Protein AF-A0A6B0YM00-F1 (afdb_monomer_lite)

pLDDT: mean 73.97, std 16.12, range [30.89, 92.38]

Radius of gyration: 37.45 Å; chains: 1; bounding box: 62×31×109 Å

Foldseek 3Di:
DDPCVLCVVLVVLVVVLVVLVVVLVVCVPVDPVVNVVSVVVNVVSVVVSVVSVVVSVVVCVVCVLPDDDDDDDDDDDPDDPPPPVVVVVVVVVVVVVVVVVVVVVVVVVVVVVVVVVVVVVVVVVVVVVVVVVVVVVVVVVD

Sequence (142 aa):
MGYLKNHLATMVTGVFAAVLTVLWVWFNGFAPVLDFVFIMAVPISWFLVIVLWLAQMSTDYMHGQGQSTETAHSQITVQNNGRSMETAREDLSKELDSLKKDVKLKDEQIEKLQKQISALKTRVEIELIQTELARLRALASD

Structure (mmCIF, N/CA/C/O backbone):
data_AF-A0A6B0YM00-F1
#
_entry.id   AF-A0A6B0YM00-F1
#
loop_
_atom_site.group_PDB
_atom_site.id
_atom_site.type_symbol
_atom_site.label_atom_id
_atom_site.label_alt_id
_atom_site.label_comp_id
_atom_site.label_asym_id
_atom_site.label_entity_id
_atom_site.label_seq_id
_atom_site.pdbx_PDB_ins_code
_atom_site.Cartn_x
_atom_site.Cartn_y
_atom_site.Cartn_z
_atom_site.occupancy
_atom_site.B_iso_or_equiv
_atom_site.auth_seq_id
_atom_site.auth_comp_id
_atom_site.auth_asym_id
_atom_site.auth_atom_id
_atom_site.pdbx_PDB_model_num
ATOM 1 N N . MET A 1 1 ? -14.147 -2.181 -13.975 1.00 47.41 1 MET A N 1
ATOM 2 C CA . MET A 1 1 ? -13.944 -1.500 -15.265 1.00 47.41 1 MET A CA 1
ATOM 3 C C . MET A 1 1 ? -12.463 -1.135 -15.368 1.00 47.41 1 MET A C 1
ATOM 5 O O . MET A 1 1 ? -11.978 -0.371 -14.551 1.00 47.41 1 MET A O 1
ATOM 9 N N . GLY A 1 2 ? -11.738 -1.873 -16.221 1.00 44.91 2 GLY A N 1
ATOM 10 C CA . GLY A 1 2 ? -10.291 -1.821 -16.496 1.00 44.91 2 GLY A CA 1
ATOM 11 C C . GLY A 1 2 ? -9.299 -1.767 -15.319 1.00 44.91 2 GLY A C 1
ATOM 12 O O . GLY A 1 2 ? -8.808 -0.688 -15.015 1.00 44.91 2 GLY A O 1
ATOM 13 N N . TYR A 1 3 ? -8.846 -2.912 -14.782 1.00 50.12 3 TYR A N 1
ATOM 14 C CA . TYR A 1 3 ? -7.664 -2.989 -13.879 1.00 50.12 3 TYR A CA 1
ATOM 15 C C . TYR A 1 3 ? -6.416 -2.294 -14.475 1.00 50.12 3 TYR A C 1
ATOM 17 O O . TYR A 1 3 ? -5.543 -1.799 -13.769 1.00 50.12 3 TYR A O 1
ATOM 25 N N . LEU A 1 4 ? -6.370 -2.217 -15.808 1.00 50.97 4 LEU A N 1
ATOM 26 C CA . LEU A 1 4 ? -5.333 -1.551 -16.590 1.00 50.97 4 LEU A CA 1
ATOM 27 C C . LEU A 1 4 ? -5.493 -0.025 -16.676 1.00 50.97 4 LEU A C 1
ATOM 29 O O . LEU A 1 4 ? -4.507 0.645 -16.952 1.00 50.97 4 LEU A O 1
ATOM 33 N N . LYS A 1 5 ? -6.691 0.545 -16.465 1.00 51.94 5 LYS A N 1
ATOM 34 C CA . LYS A 1 5 ? -6.913 2.000 -16.562 1.00 51.94 5 LYS A CA 1
ATOM 35 C C . LYS A 1 5 ? -6.456 2.739 -15.307 1.00 51.94 5 LYS A C 1
ATOM 37 O O . LYS A 1 5 ? -5.776 3.751 -15.447 1.00 51.94 5 LYS A O 1
ATOM 42 N N . ASN A 1 6 ? -6.727 2.204 -14.113 1.00 61.59 6 ASN A N 1
ATOM 43 C CA . ASN A 1 6 ? -6.237 2.809 -12.865 1.00 61.59 6 ASN A CA 1
ATOM 44 C C . ASN A 1 6 ? -4.710 2.712 -12.732 1.00 61.59 6 ASN A C 1
ATOM 46 O O . ASN A 1 6 ? -4.103 3.597 -12.140 1.00 61.59 6 ASN A O 1
ATOM 50 N N . HIS A 1 7 ? -4.081 1.716 -13.363 1.00 69.62 7 HIS A N 1
ATOM 51 C CA . HIS A 1 7 ? -2.625 1.542 -13.401 1.00 69.62 7 HIS A CA 1
ATOM 52 C C . HIS A 1 7 ? -1.968 1.964 -14.726 1.00 69.62 7 HIS A C 1
ATOM 54 O O . HIS A 1 7 ? -0.781 1.725 -14.930 1.00 69.62 7 HIS A O 1
ATOM 60 N N . LEU A 1 8 ? -2.687 2.639 -15.633 1.00 73.19 8 LEU A N 1
ATOM 61 C CA . LEU A 1 8 ? -2.121 2.993 -16.940 1.00 73.19 8 LEU A CA 1
ATOM 62 C C . LEU A 1 8 ? -0.944 3.966 -16.799 1.00 73.19 8 LEU A C 1
ATOM 64 O O . LEU A 1 8 ? 0.066 3.804 -17.477 1.00 73.19 8 LEU A O 1
ATOM 68 N N . ALA A 1 9 ? -1.060 4.938 -15.886 1.00 74.12 9 ALA A N 1
ATOM 69 C CA . ALA A 1 9 ? -0.028 5.949 -15.652 1.00 74.12 9 ALA A CA 1
ATOM 70 C C . ALA A 1 9 ? 1.265 5.344 -15.071 1.00 74.12 9 ALA A C 1
ATOM 72 O O . ALA A 1 9 ? 2.360 5.663 -15.520 1.00 74.12 9 ALA A O 1
ATOM 73 N N . THR A 1 10 ? 1.160 4.414 -14.123 1.00 81.25 10 THR A N 1
ATOM 74 C CA . THR A 1 10 ? 2.324 3.691 -13.588 1.00 81.25 10 THR A CA 1
ATOM 75 C C . THR A 1 10 ? 2.920 2.742 -14.605 1.00 81.25 10 THR A C 1
ATOM 77 O O . THR A 1 10 ? 4.139 2.634 -14.681 1.00 81.25 10 THR A O 1
ATOM 80 N N . MET A 1 11 ? 2.088 2.084 -15.414 1.00 82.50 11 MET A N 1
ATOM 81 C CA . MET A 1 11 ? 2.563 1.163 -16.438 1.00 82.50 11 MET A CA 1
ATOM 82 C C . MET A 1 11 ? 3.322 1.906 -17.543 1.00 82.50 11 MET A C 1
ATOM 84 O O . MET A 1 11 ? 4.435 1.509 -17.873 1.00 82.50 11 MET A O 1
ATOM 88 N N . VAL A 1 12 ? 2.808 3.040 -18.039 1.00 84.56 12 VAL A N 1
ATOM 89 C CA . VAL A 1 12 ? 3.519 3.846 -19.049 1.00 84.56 12 VAL A CA 1
ATOM 90 C C . VAL A 1 12 ? 4.820 4.440 -18.502 1.00 84.56 12 VAL A C 1
ATOM 92 O O . VAL A 1 12 ? 5.846 4.370 -19.179 1.00 84.56 12 VAL A O 1
ATOM 95 N N . THR A 1 13 ? 4.831 4.956 -17.267 1.00 86.75 13 THR A N 1
ATOM 96 C CA . THR A 1 13 ? 6.058 5.483 -16.647 1.00 86.75 13 THR A CA 1
ATOM 97 C C . THR A 1 13 ? 7.058 4.365 -16.334 1.00 86.75 13 THR A C 1
ATOM 99 O O . THR A 1 13 ? 8.257 4.558 -16.511 1.00 86.75 13 THR A O 1
ATOM 102 N N . GLY A 1 14 ? 6.588 3.177 -15.946 1.00 88.06 14 GLY A N 1
ATOM 103 C CA . GLY A 1 14 ? 7.426 1.998 -15.720 1.00 88.06 14 GLY A CA 1
ATOM 104 C C . GLY A 1 14 ? 8.063 1.470 -17.004 1.00 88.06 14 GLY A C 1
ATOM 105 O O . GLY A 1 14 ? 9.265 1.214 -17.034 1.00 88.06 14 GLY A O 1
ATOM 106 N N . VAL A 1 15 ? 7.294 1.379 -18.094 1.00 90.38 15 VAL A N 1
ATOM 107 C CA . VAL A 1 15 ? 7.819 1.015 -19.421 1.00 90.38 15 VAL A CA 1
ATOM 108 C C . VAL A 1 15 ? 8.839 2.050 -19.892 1.00 90.38 15 VAL A C 1
ATOM 110 O O . VAL A 1 15 ? 9.902 1.677 -20.380 1.00 90.38 15 VAL A O 1
ATOM 113 N N . PHE A 1 16 ? 8.573 3.341 -19.694 1.00 88.62 16 PHE A N 1
ATOM 114 C CA . PHE A 1 16 ? 9.523 4.401 -20.026 1.00 88.62 16 PHE A CA 1
ATOM 115 C C . PHE A 1 16 ? 10.834 4.291 -19.225 1.00 8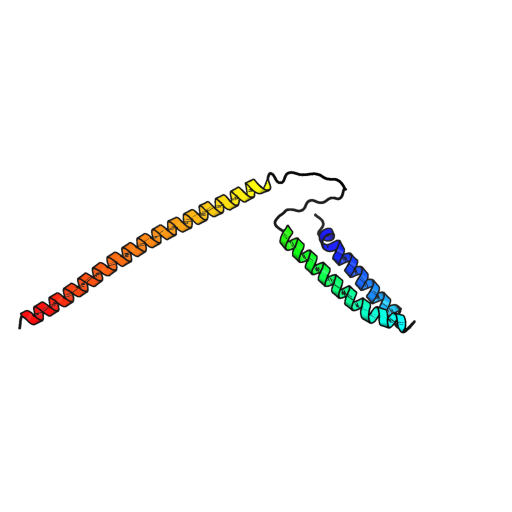8.62 16 PHE A C 1
ATOM 117 O O . PHE A 1 16 ? 11.914 4.371 -19.812 1.00 88.62 16 PHE A O 1
ATOM 124 N N . ALA A 1 17 ? 10.761 4.033 -17.915 1.00 90.31 17 ALA A N 1
ATOM 125 C CA . ALA A 1 17 ? 11.937 3.806 -17.071 1.00 90.31 17 ALA A CA 1
ATOM 126 C C . ALA A 1 17 ? 12.735 2.561 -17.510 1.00 90.31 17 ALA A C 1
ATOM 128 O O . ALA A 1 17 ? 13.968 2.589 -17.564 1.00 90.31 17 ALA A O 1
ATOM 129 N N . ALA A 1 18 ? 12.045 1.483 -17.894 1.00 91.56 18 ALA A N 1
ATOM 130 C CA . ALA A 1 18 ? 12.675 0.277 -18.423 1.00 91.56 18 ALA A CA 1
ATOM 131 C C . ALA A 1 18 ? 13.386 0.541 -19.760 1.00 91.56 18 ALA A C 1
ATOM 133 O O . ALA A 1 18 ? 14.542 0.150 -19.920 1.00 91.56 18 ALA A O 1
ATOM 134 N N . VAL A 1 19 ? 12.745 1.261 -20.689 1.00 92.19 19 VAL A N 1
ATOM 135 C CA . VAL A 1 19 ? 13.357 1.659 -21.967 1.00 92.19 19 VAL A CA 1
ATOM 136 C C . VAL A 1 19 ? 14.593 2.519 -21.726 1.00 92.19 19 VAL A C 1
ATOM 138 O O . VAL A 1 19 ? 15.633 2.226 -22.304 1.00 92.19 19 VAL A O 1
ATOM 141 N N . LEU A 1 20 ? 14.529 3.514 -20.835 1.00 88.06 20 LEU A N 1
ATOM 142 C CA . LEU A 1 20 ? 15.692 4.330 -20.460 1.00 88.06 20 LEU A CA 1
ATOM 143 C C . LEU A 1 20 ? 16.839 3.491 -19.884 1.00 88.06 20 LEU A C 1
ATOM 145 O O . LEU A 1 20 ? 17.998 3.749 -20.197 1.00 88.06 20 LEU A O 1
ATOM 149 N N . THR A 1 21 ? 16.527 2.470 -19.083 1.00 87.88 21 THR A N 1
ATOM 150 C CA . THR A 1 21 ? 17.534 1.578 -18.487 1.00 87.88 21 THR A CA 1
ATOM 151 C C . THR A 1 21 ? 18.193 0.682 -19.542 1.00 87.88 21 THR A C 1
ATOM 153 O O . THR A 1 21 ? 19.410 0.522 -19.547 1.00 87.88 21 THR A O 1
ATOM 156 N N . VAL A 1 22 ? 17.413 0.126 -20.476 1.00 89.69 22 VAL A N 1
ATOM 157 C CA . VAL A 1 22 ? 17.944 -0.673 -21.598 1.00 89.69 22 VAL A CA 1
ATOM 158 C C . VAL A 1 22 ? 18.776 0.198 -22.538 1.00 89.69 22 VAL A C 1
ATOM 160 O O . VAL A 1 22 ? 19.851 -0.206 -22.979 1.00 89.69 22 VAL A O 1
ATOM 163 N N . LEU A 1 23 ? 18.299 1.414 -22.809 1.00 87.81 23 LEU A N 1
ATOM 164 C CA . LEU A 1 23 ? 18.997 2.389 -23.635 1.00 87.81 23 LEU A CA 1
ATOM 165 C C . LEU A 1 23 ? 20.338 2.777 -23.005 1.00 87.81 23 LEU A C 1
ATOM 167 O O . LEU A 1 23 ? 21.333 2.866 -23.716 1.00 87.81 23 LEU A O 1
ATOM 171 N N . TRP A 1 24 ? 20.396 2.922 -21.678 1.00 84.50 24 TRP A N 1
ATOM 172 C CA . TRP A 1 24 ? 21.645 3.183 -20.967 1.00 84.50 24 TRP A CA 1
ATOM 173 C C . TRP A 1 24 ? 22.689 2.087 -21.205 1.00 84.50 24 TRP A C 1
ATOM 175 O O . TRP A 1 24 ? 23.802 2.405 -21.609 1.00 84.50 24 TRP A O 1
ATOM 185 N N . VAL A 1 25 ? 22.329 0.805 -21.057 1.00 85.06 25 VAL A N 1
ATOM 186 C CA . VAL A 1 25 ? 23.255 -0.322 -21.298 1.00 85.06 25 VAL A CA 1
ATOM 187 C C . VAL A 1 25 ? 23.795 -0.322 -22.734 1.00 85.06 25 VAL A C 1
ATOM 189 O O . VAL A 1 25 ? 24.952 -0.670 -22.950 1.00 85.06 25 VAL A O 1
ATOM 192 N N . TRP A 1 26 ? 22.990 0.105 -23.710 1.00 82.50 26 TRP A N 1
ATOM 193 C CA . TRP A 1 26 ? 23.401 0.182 -25.115 1.00 82.50 26 TRP A CA 1
ATOM 194 C C . TRP A 1 26 ? 24.305 1.388 -25.420 1.00 82.50 26 TRP A C 1
ATOM 196 O O . TRP A 1 26 ? 25.222 1.292 -26.234 1.00 82.50 26 TRP A O 1
ATOM 206 N N . PHE A 1 27 ? 24.049 2.535 -24.786 1.00 78.31 27 PHE A N 1
ATOM 207 C CA . PHE A 1 27 ? 24.821 3.768 -24.985 1.00 78.31 27 PHE A CA 1
ATOM 208 C C . PHE A 1 27 ? 26.053 3.884 -24.075 1.00 78.31 27 PHE A C 1
ATOM 210 O O . PHE A 1 27 ? 26.889 4.768 -24.300 1.00 78.31 27 PHE A O 1
ATOM 217 N N . ASN A 1 28 ? 26.189 2.998 -23.084 1.00 71.56 28 ASN A N 1
ATOM 218 C CA . ASN A 1 28 ? 27.317 2.943 -22.163 1.00 71.56 28 ASN A CA 1
ATOM 219 C C . ASN A 1 28 ? 28.623 2.635 -22.922 1.00 71.56 28 ASN A C 1
ATOM 221 O O . ASN A 1 28 ? 28.915 1.488 -23.254 1.00 71.56 28 ASN A O 1
ATOM 225 N N . GLY A 1 29 ? 29.383 3.687 -23.242 1.00 73.94 29 GLY A N 1
ATOM 226 C CA . GLY A 1 29 ? 30.649 3.608 -23.980 1.00 73.94 29 GLY A CA 1
ATOM 227 C C . GLY A 1 29 ? 30.769 4.535 -25.196 1.00 73.94 29 GLY A C 1
ATOM 228 O O . GLY A 1 29 ? 31.873 4.699 -25.705 1.00 73.94 29 GLY A O 1
ATOM 229 N N . PHE A 1 30 ? 29.686 5.184 -25.649 1.00 72.31 30 PHE A N 1
ATOM 230 C CA . PHE A 1 30 ? 29.738 6.103 -26.802 1.00 72.31 30 PHE A CA 1
ATOM 231 C C . PHE A 1 30 ? 30.110 7.549 -26.433 1.00 72.31 30 PHE A C 1
ATOM 233 O O . PHE A 1 30 ? 30.809 8.211 -27.198 1.00 72.31 30 PHE A O 1
ATOM 240 N N . ALA A 1 31 ? 29.653 8.060 -25.283 1.00 76.12 31 ALA A N 1
ATOM 241 C CA . ALA A 1 31 ? 29.962 9.418 -24.825 1.00 76.12 31 ALA A CA 1
ATOM 242 C C . ALA A 1 31 ? 29.830 9.557 -23.289 1.00 76.12 31 ALA A C 1
ATOM 244 O O . ALA A 1 31 ? 28.758 9.258 -22.758 1.00 76.12 31 ALA A O 1
ATOM 245 N N . PRO A 1 32 ? 30.842 10.099 -22.574 1.00 78.56 32 PRO A N 1
ATOM 246 C CA . PRO A 1 32 ? 30.796 10.281 -21.112 1.00 78.56 32 PRO A CA 1
ATOM 247 C C . PRO A 1 32 ? 29.669 11.203 -20.623 1.00 78.56 32 PRO A C 1
ATOM 249 O O . PRO A 1 32 ? 29.160 11.051 -19.517 1.00 78.56 32 PRO A O 1
ATOM 252 N N . VAL A 1 33 ? 29.258 12.165 -21.456 1.00 82.50 33 VAL A N 1
ATOM 253 C CA . VAL A 1 33 ? 28.176 13.107 -21.125 1.00 82.50 33 VAL A CA 1
ATOM 254 C C . VAL A 1 33 ? 26.817 12.403 -21.073 1.00 82.50 33 VAL A C 1
ATOM 256 O O . VAL A 1 33 ? 26.008 12.716 -20.204 1.00 82.50 33 VAL A O 1
ATOM 259 N N . LEU A 1 34 ? 26.564 11.439 -21.967 1.00 81.56 34 LEU A N 1
ATOM 260 C CA . LEU A 1 34 ? 25.322 10.659 -21.948 1.00 81.56 34 LEU A CA 1
ATOM 261 C C . LEU A 1 34 ? 25.271 9.751 -20.718 1.00 81.56 34 LEU A C 1
ATOM 263 O O . LEU A 1 34 ? 24.231 9.674 -20.071 1.00 81.56 34 LEU A O 1
ATOM 267 N N . ASP A 1 35 ? 26.391 9.118 -20.368 1.00 84.12 35 ASP A N 1
ATOM 268 C CA . ASP A 1 35 ? 26.480 8.226 -19.209 1.00 84.12 35 ASP A CA 1
ATOM 269 C C . ASP A 1 35 ? 26.112 8.942 -17.895 1.00 84.12 35 ASP A C 1
ATOM 271 O O . ASP A 1 35 ? 25.285 8.456 -17.123 1.00 84.12 35 ASP A O 1
ATOM 275 N N . PHE A 1 36 ? 26.606 10.171 -17.701 1.00 83.50 36 PHE A N 1
ATOM 276 C CA . PHE A 1 36 ? 26.232 11.011 -16.558 1.00 83.50 36 PHE A CA 1
ATOM 277 C C . PHE A 1 36 ? 24.736 11.375 -16.528 1.00 83.50 36 PHE A C 1
ATOM 279 O O . PHE A 1 36 ? 24.123 11.430 -15.463 1.00 83.50 36 PHE A O 1
ATOM 286 N N . VAL A 1 37 ? 24.113 11.622 -17.683 1.00 86.31 37 VAL A N 1
ATOM 287 C CA . VAL A 1 37 ? 22.667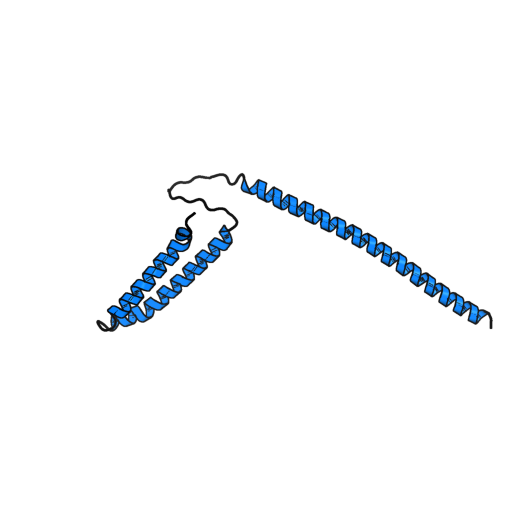 11.892 -17.735 1.00 86.31 37 VAL A CA 1
ATOM 288 C C . VAL A 1 37 ? 21.881 10.643 -17.342 1.00 86.31 37 VAL A C 1
ATOM 290 O O . VAL A 1 37 ? 20.944 10.741 -16.551 1.00 86.31 37 VAL A O 1
ATOM 293 N N . PHE A 1 38 ? 22.275 9.465 -17.828 1.00 86.38 38 PHE A N 1
ATOM 294 C CA . PHE A 1 38 ? 21.598 8.213 -17.497 1.00 86.38 38 PHE A CA 1
ATOM 295 C C . PHE A 1 38 ? 21.781 7.801 -16.029 1.00 86.38 38 PHE A C 1
ATOM 297 O O . PHE A 1 38 ? 20.797 7.388 -15.414 1.00 86.38 38 PHE A O 1
ATOM 304 N N . ILE A 1 39 ? 22.968 7.982 -15.432 1.00 87.94 39 ILE A N 1
ATOM 305 C CA . ILE A 1 39 ? 23.219 7.630 -14.019 1.00 87.94 39 ILE A CA 1
ATOM 306 C C . ILE A 1 39 ? 22.285 8.386 -13.058 1.00 87.94 39 ILE A C 1
ATOM 308 O O . ILE A 1 39 ? 21.910 7.857 -12.015 1.00 87.94 39 ILE A O 1
ATOM 312 N N . MET A 1 40 ? 21.879 9.608 -13.422 1.00 88.69 40 MET A N 1
ATOM 313 C CA . MET A 1 40 ? 20.943 10.431 -12.650 1.00 88.69 40 MET A CA 1
ATOM 314 C C . MET A 1 40 ? 19.487 10.201 -13.074 1.00 88.69 40 MET A C 1
ATOM 316 O O . MET A 1 40 ? 18.598 10.104 -12.231 1.00 88.69 40 MET A O 1
ATOM 320 N N . ALA A 1 41 ? 19.217 10.089 -14.376 1.00 88.81 41 ALA A N 1
ATOM 321 C CA . ALA A 1 41 ? 17.859 9.971 -14.900 1.00 88.81 41 ALA A CA 1
ATOM 322 C C . ALA A 1 41 ? 17.205 8.619 -14.578 1.00 88.81 41 ALA A C 1
ATOM 324 O O . ALA A 1 41 ? 16.015 8.581 -14.256 1.00 88.81 41 ALA A O 1
ATOM 325 N N . VAL A 1 42 ? 17.962 7.517 -14.625 1.00 90.12 42 VAL A N 1
ATOM 326 C CA . VAL A 1 42 ? 17.455 6.169 -14.323 1.00 90.12 42 VAL A CA 1
ATOM 327 C C . VAL A 1 42 ? 16.858 6.101 -12.908 1.00 90.12 42 VAL A C 1
ATOM 329 O O . VAL A 1 42 ? 15.666 5.800 -12.802 1.00 90.12 42 VAL A O 1
ATOM 332 N N . PRO A 1 43 ? 17.576 6.445 -11.820 1.00 90.25 43 PRO A N 1
ATOM 333 C CA . PRO A 1 43 ? 17.002 6.386 -10.475 1.00 90.25 43 PRO A CA 1
ATOM 334 C C . PRO A 1 43 ? 15.839 7.367 -10.266 1.00 90.25 43 PRO A C 1
ATOM 336 O O . PRO A 1 43 ? 14.869 7.012 -9.597 1.00 90.25 43 PRO A O 1
ATOM 339 N N . ILE A 1 44 ? 15.872 8.562 -10.874 1.00 90.12 44 ILE A N 1
ATOM 340 C CA . ILE A 1 44 ? 14.761 9.531 -10.796 1.00 90.12 44 ILE A CA 1
ATOM 341 C C . ILE A 1 44 ? 13.495 8.966 -11.455 1.00 90.12 44 ILE A C 1
ATOM 343 O O . ILE A 1 44 ? 12.399 9.090 -10.907 1.00 90.12 44 ILE A O 1
ATOM 347 N N . SER A 1 45 ? 13.631 8.312 -12.612 1.00 90.69 45 SER A N 1
ATOM 348 C CA . SER A 1 45 ? 12.494 7.706 -13.311 1.00 90.69 45 SER A CA 1
ATOM 349 C C . SER A 1 45 ? 11.866 6.569 -12.498 1.00 90.69 45 SER A C 1
ATOM 351 O O . SER A 1 45 ? 10.649 6.547 -12.327 1.00 90.69 45 SER A O 1
ATOM 353 N N . TRP A 1 46 ? 12.681 5.697 -11.896 1.00 91.19 46 TRP A N 1
ATOM 354 C CA . TRP A 1 46 ? 12.211 4.637 -10.999 1.00 91.19 46 TRP A CA 1
ATOM 355 C C . TRP A 1 46 ? 11.544 5.185 -9.735 1.00 91.19 46 TRP A C 1
ATOM 357 O O . TRP A 1 46 ? 10.520 4.658 -9.299 1.00 91.19 46 TRP A O 1
ATOM 367 N N . PHE A 1 47 ? 12.067 6.278 -9.178 1.00 92.38 47 PHE A N 1
ATOM 368 C CA . PHE A 1 47 ? 11.435 6.962 -8.055 1.00 92.38 47 PHE A CA 1
ATOM 369 C C . PHE A 1 47 ? 10.032 7.476 -8.418 1.00 92.38 47 PHE A C 1
ATOM 371 O O . PHE A 1 47 ? 9.077 7.239 -7.678 1.00 92.38 47 PHE A O 1
ATOM 378 N N . LEU A 1 48 ? 9.872 8.107 -9.586 1.00 89.06 48 LEU A N 1
ATOM 379 C CA . LEU A 1 48 ? 8.567 8.575 -10.064 1.00 89.06 48 LEU A CA 1
ATOM 380 C C . LEU A 1 48 ? 7.570 7.431 -10.283 1.00 89.06 48 LEU A C 1
ATOM 382 O O . LEU A 1 48 ? 6.393 7.604 -9.973 1.00 89.06 48 LEU A O 1
ATOM 386 N N . VAL A 1 49 ? 8.019 6.260 -10.753 1.00 90.12 49 VAL A N 1
ATOM 387 C CA . VAL A 1 49 ? 7.164 5.062 -10.881 1.00 90.12 49 VAL A CA 1
ATOM 388 C C . VAL A 1 49 ? 6.567 4.671 -9.528 1.00 90.12 49 VAL A C 1
ATOM 390 O O . VAL A 1 49 ? 5.362 4.437 -9.435 1.00 90.12 49 VAL A O 1
ATOM 393 N N . ILE A 1 50 ? 7.384 4.646 -8.470 1.00 88.06 50 ILE A N 1
ATOM 394 C CA . ILE A 1 50 ? 6.937 4.295 -7.113 1.00 88.06 50 ILE A CA 1
ATOM 395 C C . ILE A 1 50 ? 5.958 5.344 -6.574 1.00 88.06 50 ILE A C 1
ATOM 397 O O . ILE A 1 50 ? 4.927 4.990 -6.003 1.00 88.06 50 ILE A O 1
ATOM 401 N N . VAL A 1 51 ? 6.240 6.633 -6.780 1.00 87.06 51 VAL A N 1
ATOM 402 C CA . VAL A 1 51 ? 5.352 7.723 -6.344 1.00 87.06 51 VAL A CA 1
ATOM 403 C C . VAL A 1 51 ? 4.001 7.662 -7.062 1.00 87.06 51 VAL A C 1
ATOM 405 O O . VAL A 1 51 ? 2.962 7.772 -6.411 1.00 87.06 51 VAL A O 1
ATOM 408 N N . LEU A 1 52 ? 3.987 7.423 -8.378 1.00 86.56 52 LEU A N 1
ATOM 409 C CA . LEU A 1 52 ? 2.745 7.222 -9.133 1.00 86.56 52 LEU A CA 1
ATOM 410 C C . LEU A 1 52 ? 1.979 5.983 -8.644 1.00 86.56 52 LEU A C 1
ATOM 412 O O . LEU A 1 52 ? 0.750 6.003 -8.604 1.00 86.56 52 LEU A O 1
ATOM 416 N N . TRP A 1 53 ? 2.685 4.926 -8.238 1.00 83.94 53 TRP A N 1
ATOM 417 C CA . TRP A 1 53 ? 2.068 3.715 -7.696 1.00 83.94 53 TRP A CA 1
ATOM 418 C C . TRP A 1 53 ? 1.409 3.956 -6.338 1.00 83.94 53 TRP A C 1
ATOM 420 O O . TRP A 1 53 ? 0.255 3.577 -6.140 1.00 83.94 53 TRP A O 1
ATOM 430 N N . LEU A 1 54 ? 2.078 4.678 -5.439 1.00 82.56 54 LEU A N 1
ATOM 431 C CA . LEU A 1 54 ? 1.502 5.085 -4.156 1.00 82.56 54 LEU A CA 1
ATOM 432 C C . LEU A 1 54 ? 0.303 6.031 -4.328 1.00 82.56 54 LEU A C 1
ATOM 434 O O . LEU A 1 54 ? -0.690 5.904 -3.611 1.00 82.56 54 LEU A O 1
ATOM 438 N N . ALA A 1 55 ? 0.358 6.948 -5.296 1.00 81.38 55 ALA A N 1
ATOM 439 C CA . ALA A 1 55 ? -0.752 7.853 -5.597 1.00 81.38 55 ALA A CA 1
ATOM 440 C C . ALA A 1 55 ? -2.006 7.100 -6.082 1.00 81.38 55 ALA A C 1
ATOM 442 O O . ALA A 1 55 ? -3.129 7.422 -5.683 1.00 81.38 55 ALA A O 1
ATOM 443 N N . GLN A 1 56 ? -1.818 6.063 -6.902 1.00 73.62 56 GLN A N 1
ATOM 444 C CA . GLN A 1 56 ? -2.907 5.199 -7.361 1.00 73.62 56 GLN A CA 1
ATOM 445 C C . GLN A 1 56 ? -3.477 4.352 -6.226 1.00 73.62 56 GLN A C 1
ATOM 447 O O . GLN A 1 56 ? -4.693 4.312 -6.069 1.00 73.62 56 GLN A O 1
ATOM 452 N N . MET A 1 57 ? -2.612 3.759 -5.396 1.00 72.50 57 MET A N 1
ATOM 453 C CA . MET A 1 57 ? -3.024 3.015 -4.205 1.00 72.50 57 MET A CA 1
ATOM 454 C C . MET A 1 57 ? -3.915 3.883 -3.300 1.00 72.50 57 MET A C 1
ATOM 456 O O . MET A 1 57 ? -5.003 3.465 -2.921 1.00 72.50 57 MET A O 1
ATOM 460 N N . SER A 1 58 ? -3.504 5.125 -3.015 1.00 67.25 58 SER A N 1
ATOM 461 C CA . SER A 1 58 ? -4.293 6.082 -2.220 1.00 67.25 58 SER A CA 1
ATOM 462 C C . SER A 1 58 ? -5.671 6.370 -2.834 1.00 67.25 58 SER A C 1
ATOM 464 O O . SER A 1 58 ? -6.687 6.391 -2.139 1.00 67.25 58 SER A O 1
ATOM 466 N N . THR A 1 59 ? -5.728 6.528 -4.158 1.00 64.19 59 THR A N 1
ATOM 467 C CA . THR A 1 59 ? -6.984 6.793 -4.873 1.00 64.19 59 THR A CA 1
ATOM 468 C C . THR A 1 59 ? -7.923 5.585 -4.849 1.00 64.19 59 THR A C 1
ATOM 470 O O . THR A 1 59 ? -9.128 5.777 -4.683 1.00 64.19 59 THR A O 1
ATOM 473 N N . ASP A 1 60 ? -7.395 4.362 -4.955 1.00 61.53 60 ASP A N 1
ATOM 474 C CA . ASP A 1 60 ? -8.165 3.115 -4.825 1.00 61.53 60 ASP A CA 1
ATOM 475 C C . ASP A 1 60 ? -8.696 2.920 -3.394 1.00 61.53 60 ASP A C 1
ATOM 477 O O . ASP A 1 60 ? -9.847 2.518 -3.221 1.00 61.53 60 ASP A O 1
ATOM 481 N N . TYR A 1 61 ? -7.927 3.293 -2.362 1.00 60.53 61 TYR A N 1
ATOM 482 C CA . TYR A 1 61 ? -8.410 3.290 -0.973 1.00 60.53 61 TYR A CA 1
ATOM 483 C C . TYR A 1 61 ? -9.575 4.266 -0.750 1.00 60.53 61 TYR A C 1
ATOM 485 O O . TYR A 1 61 ? -10.467 3.979 0.046 1.00 60.53 61 TYR A O 1
ATOM 493 N N . MET A 1 62 ? -9.602 5.396 -1.463 1.00 59.22 62 MET A N 1
ATOM 494 C CA . MET A 1 62 ? -10.693 6.374 -1.374 1.00 59.22 62 MET A CA 1
ATOM 495 C C . MET A 1 62 ? -11.889 6.052 -2.287 1.00 59.22 62 MET A C 1
ATOM 497 O O . MET A 1 62 ? -13.015 6.414 -1.953 1.00 59.22 62 MET A O 1
ATOM 501 N N . HIS A 1 63 ? -11.679 5.360 -3.413 1.00 54.31 63 HIS A N 1
ATOM 502 C CA . HIS A 1 63 ? -12.740 4.990 -4.364 1.00 54.31 63 HIS A CA 1
ATOM 503 C C . HIS A 1 63 ? -13.312 3.574 -4.167 1.00 54.31 63 HIS A C 1
ATOM 505 O O . HIS A 1 63 ? -14.319 3.241 -4.790 1.00 54.31 63 HIS A O 1
ATOM 511 N N . GLY A 1 64 ? -12.773 2.758 -3.254 1.00 48.91 64 GLY A N 1
ATOM 512 C CA . GLY A 1 64 ? -13.334 1.450 -2.877 1.00 48.91 64 GLY A CA 1
ATOM 513 C C . GLY A 1 64 ? -14.745 1.486 -2.260 1.00 48.91 64 GLY A C 1
ATOM 514 O O . GLY A 1 64 ? -15.353 0.435 -2.076 1.00 48.91 64 GLY A O 1
ATOM 515 N N . GLN A 1 65 ? -15.293 2.676 -1.981 1.00 52.12 65 GLN A N 1
ATOM 516 C CA . GLN A 1 65 ? -16.669 2.877 -1.506 1.00 52.12 65 GLN A CA 1
ATOM 517 C C . GLN A 1 65 ? -17.644 3.357 -2.607 1.00 52.12 65 GLN A C 1
ATOM 519 O O . GLN A 1 65 ? -18.814 3.607 -2.324 1.00 52.12 65 GLN A O 1
ATOM 524 N N . GLY A 1 66 ? -17.203 3.468 -3.867 1.00 45.75 66 GLY A N 1
ATOM 525 C CA . GLY A 1 66 ? -18.035 3.915 -4.989 1.00 45.75 66 GLY A CA 1
ATOM 526 C C . GLY A 1 66 ? -17.709 3.159 -6.274 1.00 45.75 66 GLY A C 1
ATOM 527 O O . GLY A 1 66 ? -16.661 3.357 -6.879 1.00 45.75 66 GLY A O 1
ATOM 528 N N . GLN A 1 67 ? -18.616 2.275 -6.689 1.00 43.78 67 GLN A N 1
ATOM 529 C CA . GLN A 1 67 ? -18.466 1.419 -7.865 1.00 43.78 67 GLN A CA 1
ATOM 530 C C . GLN A 1 67 ? -18.110 2.194 -9.145 1.00 43.78 67 GLN A C 1
ATOM 532 O O . GLN A 1 67 ? -18.737 3.184 -9.514 1.00 43.78 67 GLN A O 1
ATOM 537 N N . SER A 1 68 ? -17.118 1.661 -9.854 1.00 57.19 68 SER A N 1
ATOM 538 C CA . SER A 1 68 ? -16.567 2.148 -11.115 1.00 57.19 68 SER A CA 1
ATOM 539 C C . SER A 1 68 ? -17.590 2.105 -12.257 1.00 57.19 68 SER A C 1
ATOM 541 O O . SER A 1 68 ? -18.167 1.049 -12.510 1.00 57.19 68 SER A O 1
ATOM 543 N N . THR A 1 69 ? -17.725 3.187 -13.034 1.00 40.88 69 THR A N 1
ATOM 544 C CA . THR A 1 69 ? -18.227 3.116 -14.420 1.00 40.88 69 THR A CA 1
ATOM 545 C C . THR A 1 69 ? -17.389 4.018 -15.352 1.00 40.88 69 THR A C 1
ATOM 547 O O . THR A 1 69 ? -17.454 5.237 -15.266 1.00 40.88 69 THR A O 1
ATOM 550 N N . GLU A 1 70 ? -16.556 3.411 -16.212 1.00 46.88 70 GLU A N 1
ATOM 551 C CA . GLU A 1 70 ? -15.981 3.970 -17.454 1.00 46.88 70 GLU A CA 1
ATOM 552 C C . GLU A 1 70 ? -17.102 4.622 -18.296 1.00 46.88 70 GLU A C 1
ATOM 554 O O . GLU A 1 70 ? -18.210 4.109 -18.364 1.00 46.88 70 GLU A O 1
ATOM 559 N N . THR A 1 71 ? -16.909 5.704 -19.050 1.00 35.94 71 THR A N 1
ATOM 560 C CA . THR A 1 71 ? -16.038 5.776 -20.231 1.00 35.94 71 THR A CA 1
ATOM 561 C C . THR A 1 71 ? -15.951 7.228 -20.718 1.00 35.94 71 THR A C 1
ATOM 563 O O . THR A 1 71 ? -16.847 8.033 -20.491 1.00 35.94 71 THR A O 1
ATOM 566 N N . ALA A 1 72 ? -14.866 7.537 -21.421 1.00 50.41 72 ALA A N 1
ATOM 567 C CA . ALA A 1 72 ? -14.546 8.825 -22.013 1.00 50.41 72 ALA A CA 1
ATOM 568 C C . ALA A 1 72 ? -15.647 9.415 -22.919 1.00 50.41 72 ALA A C 1
ATOM 570 O O . ALA A 1 72 ? -15.927 8.877 -23.985 1.00 50.41 72 ALA A O 1
ATOM 571 N N . HIS A 1 73 ? -16.143 10.597 -22.564 1.00 31.92 73 HIS A N 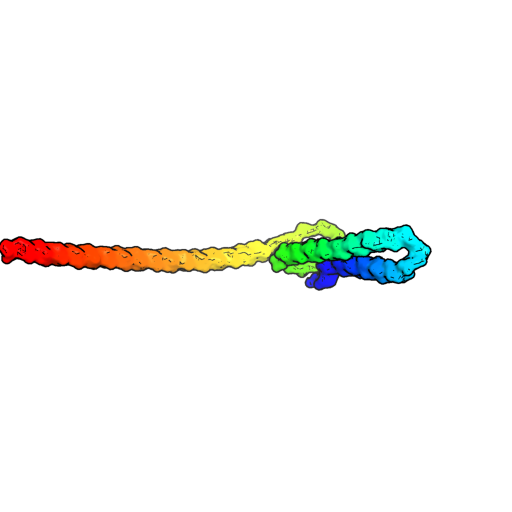1
ATOM 572 C CA . HIS A 1 73 ? -16.302 11.709 -23.498 1.00 31.92 73 HIS A CA 1
ATOM 573 C C . HIS A 1 73 ? -16.389 13.006 -22.693 1.00 31.92 73 HIS A C 1
ATOM 575 O O . HIS A 1 73 ? -16.930 13.033 -21.590 1.00 31.92 73 HIS A O 1
ATOM 581 N N . SER A 1 74 ? -15.809 14.068 -23.242 1.00 49.53 74 SER A N 1
ATOM 582 C CA . SER A 1 74 ? -16.039 15.440 -22.803 1.00 49.53 74 SER A CA 1
ATOM 583 C C . SER A 1 74 ? -17.537 15.702 -22.592 1.00 49.53 74 SER A C 1
ATOM 585 O O . SER A 1 74 ? -18.343 15.143 -23.333 1.00 49.53 74 SER A O 1
ATOM 587 N N . GLN A 1 75 ? -17.853 16.605 -21.655 1.00 33.41 75 GLN A N 1
ATOM 588 C CA . GLN A 1 75 ? -19.135 17.299 -21.453 1.00 33.41 75 GLN A CA 1
ATOM 589 C C . GLN A 1 75 ? -19.891 16.928 -20.165 1.00 33.41 75 GLN A C 1
ATOM 591 O O . GLN A 1 75 ? -20.481 15.866 -20.013 1.00 33.41 75 GLN A O 1
ATOM 596 N N . ILE A 1 76 ? -19.857 17.897 -19.242 1.00 45.53 76 ILE A N 1
ATOM 597 C CA . ILE A 1 76 ? -20.875 18.267 -18.248 1.00 45.53 76 ILE A CA 1
ATOM 598 C C . ILE A 1 76 ? -22.093 17.328 -18.237 1.00 45.53 76 ILE A C 1
ATOM 600 O O . ILE A 1 76 ? -22.939 17.401 -19.123 1.00 45.53 76 ILE A O 1
ATOM 604 N N . THR A 1 77 ? -22.243 16.512 -17.194 1.00 30.89 77 THR A N 1
ATOM 605 C CA . THR A 1 77 ? -23.546 15.966 -16.791 1.00 30.89 77 THR A CA 1
ATOM 606 C C . THR A 1 77 ? -23.557 15.829 -15.276 1.00 30.89 77 THR A C 1
ATOM 608 O O . THR A 1 77 ? -22.912 14.963 -14.692 1.00 30.89 77 THR A O 1
ATOM 611 N N . VAL A 1 78 ? -24.309 16.723 -14.641 1.00 49.62 78 VAL A N 1
ATOM 612 C CA . VAL A 1 78 ? -24.876 16.530 -13.309 1.00 49.62 78 VAL A CA 1
ATOM 613 C C . VAL A 1 78 ? -25.686 15.231 -13.361 1.00 49.62 78 VAL A C 1
ATOM 615 O O . VAL A 1 78 ? -26.798 15.225 -13.881 1.00 49.62 78 VAL A O 1
ATOM 618 N N . GLN A 1 79 ? -25.132 14.117 -12.880 1.00 38.00 79 GLN A N 1
ATOM 619 C CA . GLN A 1 79 ? -25.849 12.844 -12.790 1.00 38.00 79 GLN A CA 1
ATOM 620 C C . GLN A 1 79 ? -25.973 12.418 -11.325 1.00 38.00 79 GLN A C 1
ATOM 622 O O . GLN A 1 79 ? -25.182 11.660 -10.787 1.00 38.00 79 GLN A O 1
ATOM 627 N N . ASN A 1 80 ? -26.983 13.008 -10.686 1.00 47.91 80 ASN A N 1
ATOM 628 C CA . ASN A 1 80 ? -27.876 12.405 -9.697 1.00 47.91 80 ASN A CA 1
ATOM 629 C C . ASN A 1 80 ? -27.331 11.200 -8.886 1.00 47.91 80 ASN A C 1
ATOM 631 O O . ASN A 1 80 ? -27.587 10.043 -9.214 1.00 47.91 80 ASN A O 1
ATOM 635 N N . ASN A 1 81 ? -26.705 11.499 -7.743 1.00 52.16 81 ASN A N 1
ATOM 636 C CA . ASN A 1 81 ? -26.318 10.557 -6.678 1.00 52.16 81 ASN A CA 1
ATOM 637 C C . ASN A 1 81 ? -27.513 10.028 -5.835 1.00 52.16 81 ASN A C 1
ATOM 639 O O . ASN A 1 81 ? -27.337 9.588 -4.697 1.00 52.16 81 ASN A O 1
ATOM 643 N N . GLY A 1 82 ? -28.743 10.074 -6.357 1.00 45.03 82 GLY A N 1
ATOM 644 C CA . GLY A 1 82 ? -29.978 9.903 -5.583 1.00 45.03 82 GLY A CA 1
ATOM 645 C C . GLY A 1 82 ? -30.221 8.527 -4.953 1.00 45.03 82 GLY A C 1
ATOM 646 O O . GLY A 1 82 ? -31.032 8.444 -4.043 1.00 45.03 82 GLY A O 1
ATOM 647 N N . ARG A 1 83 ? -29.525 7.455 -5.362 1.00 48.88 83 ARG A N 1
ATOM 648 C CA . ARG A 1 83 ? -29.781 6.088 -4.838 1.00 48.88 83 ARG A CA 1
ATOM 649 C C . ARG A 1 83 ? -28.767 5.588 -3.803 1.00 48.88 83 ARG A C 1
ATOM 651 O O . ARG A 1 83 ? -29.051 4.640 -3.075 1.00 48.88 83 ARG A O 1
ATOM 658 N N . SER A 1 84 ? -27.605 6.233 -3.687 1.00 53.06 84 SER A N 1
ATOM 659 C CA . SER A 1 84 ? -26.576 5.814 -2.721 1.00 53.06 84 SER A CA 1
ATOM 660 C C . SER A 1 84 ? -26.842 6.353 -1.315 1.00 53.06 84 SER A C 1
ATOM 662 O O . SER A 1 84 ? -26.480 5.712 -0.334 1.00 53.06 84 SER A O 1
ATOM 664 N N . MET A 1 85 ? -27.496 7.514 -1.203 1.00 48.47 85 MET A N 1
ATOM 665 C CA . MET A 1 85 ? -27.780 8.127 0.095 1.00 48.47 85 MET A CA 1
ATOM 666 C C . MET A 1 85 ? -28.920 7.417 0.838 1.00 48.47 85 MET A C 1
ATOM 668 O O . MET A 1 85 ? -28.848 7.323 2.055 1.00 48.47 85 MET A O 1
ATOM 672 N N . GLU A 1 86 ? -29.933 6.882 0.146 1.00 58.81 86 GLU A N 1
ATOM 673 C CA . GLU A 1 86 ? -30.992 6.074 0.780 1.00 58.81 86 GLU A CA 1
ATOM 674 C C . GLU A 1 86 ? -30.451 4.738 1.296 1.00 58.81 86 GLU A C 1
ATOM 676 O O . GLU A 1 86 ? -30.659 4.420 2.459 1.00 58.81 86 GLU A O 1
ATOM 681 N N . THR A 1 87 ? -29.661 4.018 0.496 1.00 60.69 87 THR A N 1
ATOM 682 C CA . THR A 1 87 ? -29.074 2.731 0.914 1.00 60.69 87 THR A CA 1
ATOM 683 C C . THR A 1 87 ? -28.080 2.906 2.073 1.00 60.69 87 THR A C 1
ATOM 685 O O . THR A 1 87 ? -28.131 2.175 3.057 1.00 60.69 87 THR A O 1
ATOM 688 N N . ALA A 1 88 ? -27.230 3.941 2.023 1.00 63.88 88 ALA A N 1
ATOM 689 C CA . ALA A 1 88 ? -26.337 4.278 3.134 1.00 63.88 88 ALA A CA 1
ATOM 690 C C . ALA A 1 88 ? -27.103 4.753 4.383 1.00 63.88 88 ALA A C 1
ATOM 692 O O . ALA A 1 88 ? -26.699 4.454 5.503 1.00 63.88 88 ALA A O 1
ATOM 693 N N . ARG A 1 89 ? -28.226 5.468 4.215 1.00 70.00 89 ARG A N 1
ATOM 694 C CA . ARG A 1 89 ? -29.124 5.828 5.325 1.00 70.00 89 ARG A CA 1
ATOM 695 C C . ARG A 1 89 ? -29.787 4.599 5.934 1.00 70.00 89 ARG A C 1
ATOM 697 O O . ARG A 1 89 ? -29.906 4.548 7.151 1.00 70.00 89 ARG A O 1
ATOM 704 N N . GLU A 1 90 ? -30.203 3.630 5.127 1.00 80.38 90 GLU A N 1
ATOM 705 C CA . GLU A 1 90 ? -30.801 2.386 5.611 1.00 80.38 90 GLU A CA 1
ATOM 706 C C . GLU A 1 90 ? -29.799 1.538 6.395 1.00 80.38 90 GLU A C 1
ATOM 708 O O . GLU A 1 90 ? -30.146 1.042 7.464 1.00 80.38 90 GLU A O 1
ATOM 713 N N . ASP A 1 91 ? -28.558 1.408 5.927 1.00 76.38 91 ASP A N 1
ATOM 714 C CA . ASP A 1 91 ? -27.534 0.641 6.646 1.00 76.38 91 ASP A CA 1
ATOM 715 C C . ASP A 1 91 ? -27.083 1.344 7.931 1.00 76.38 91 ASP A C 1
ATOM 717 O O . ASP A 1 91 ? -27.039 0.707 8.985 1.00 76.38 91 ASP A O 1
ATOM 721 N N . LEU A 1 92 ? -26.898 2.670 7.904 1.00 81.31 92 LEU A N 1
ATOM 722 C CA . LEU A 1 92 ? -26.682 3.455 9.124 1.00 81.31 92 LEU A CA 1
ATOM 723 C C . LEU A 1 92 ? -27.876 3.355 10.084 1.00 81.31 92 LEU A C 1
ATOM 725 O O . LEU A 1 92 ? -27.682 3.293 11.294 1.00 81.31 92 LEU A O 1
ATOM 729 N N . SER A 1 93 ? -29.111 3.301 9.574 1.00 83.75 93 SER A N 1
ATOM 730 C CA . SER A 1 93 ? -30.311 3.124 10.401 1.00 83.75 93 SER A CA 1
ATOM 731 C C . SER A 1 93 ? -30.357 1.738 11.044 1.00 83.75 93 SER A C 1
ATOM 733 O O . SER A 1 93 ? -30.691 1.630 12.223 1.00 83.75 93 SER A O 1
ATOM 735 N N . LYS A 1 94 ? -29.986 0.680 10.311 1.00 86.88 94 LYS A N 1
ATOM 736 C CA . LYS A 1 94 ? -29.891 -0.685 10.853 1.00 86.88 94 LYS A CA 1
ATOM 737 C C . LYS A 1 94 ? -28.808 -0.784 11.923 1.00 86.88 94 LYS A C 1
ATOM 739 O O . LYS A 1 94 ? -29.054 -1.378 12.973 1.00 86.88 94 LYS A O 1
ATOM 744 N N . GLU A 1 95 ? -27.638 -0.187 11.691 1.00 87.06 95 GLU A N 1
ATOM 745 C CA . GLU A 1 95 ? -26.570 -0.125 12.692 1.00 87.06 95 GLU A CA 1
ATOM 746 C C . GLU A 1 95 ? -27.023 0.643 13.939 1.00 87.06 95 GLU A C 1
ATOM 748 O O . GLU A 1 95 ? -26.841 0.143 15.050 1.00 87.06 95 GLU A O 1
ATOM 753 N N . LEU A 1 96 ? -27.705 1.783 13.778 1.00 83.56 96 LEU A N 1
ATOM 754 C CA . LEU A 1 96 ? -28.235 2.574 14.892 1.00 83.56 96 LEU A CA 1
ATOM 755 C C . LEU A 1 96 ? -29.264 1.789 15.720 1.00 83.56 96 LEU A C 1
ATOM 757 O O . LEU A 1 96 ? -29.209 1.805 16.950 1.00 83.56 96 LEU A O 1
ATOM 761 N N . ASP A 1 97 ? -30.176 1.065 15.067 1.00 88.12 97 ASP A N 1
ATOM 762 C CA . ASP A 1 97 ? -31.156 0.210 15.744 1.00 88.12 97 ASP A CA 1
ATOM 763 C C . ASP A 1 97 ? -30.499 -0.977 16.458 1.00 88.12 97 ASP A C 1
ATOM 765 O O . ASP A 1 97 ? -30.916 -1.352 17.559 1.00 88.12 97 ASP A O 1
ATOM 769 N N . SER A 1 98 ? -29.458 -1.564 15.864 1.00 86.06 98 SER A N 1
ATOM 770 C CA . SER A 1 98 ? -28.695 -2.652 16.482 1.00 86.06 98 SER A CA 1
ATOM 771 C C . SER A 1 98 ? -27.932 -2.173 17.721 1.00 86.06 98 SER A C 1
ATOM 773 O O . SER A 1 98 ? -28.030 -2.785 18.785 1.00 86.06 98 SER A O 1
ATOM 775 N N . LEU A 1 99 ? -27.275 -1.014 17.625 1.00 83.88 99 LEU A N 1
ATOM 776 C CA . LEU A 1 99 ? -26.509 -0.418 18.710 1.00 83.88 99 LEU A CA 1
ATOM 777 C C . LEU A 1 99 ? -27.434 0.040 19.840 1.00 83.88 99 LEU A C 1
ATOM 779 O O . LEU A 1 99 ? -27.145 -0.178 21.012 1.00 83.88 99 LEU A O 1
ATOM 783 N N . LYS A 1 100 ? -28.603 0.592 19.503 1.00 90.31 100 LYS A N 1
ATOM 784 C CA . LYS A 1 100 ? -29.635 0.954 20.480 1.00 90.31 100 LYS A CA 1
ATOM 785 C C . LYS A 1 100 ? -30.167 -0.263 21.242 1.00 90.31 100 LYS A C 1
ATOM 787 O O . LYS A 1 100 ? -30.460 -0.146 22.432 1.00 90.31 100 LYS A O 1
ATOM 792 N N . LYS A 1 101 ? -30.302 -1.423 20.588 1.00 86.75 101 LYS A N 1
ATOM 793 C CA . LYS A 1 101 ? -30.672 -2.681 21.261 1.00 86.75 101 LYS A CA 1
ATOM 794 C C . LYS A 1 101 ? -29.564 -3.171 22.194 1.00 86.75 101 LYS A C 1
ATOM 796 O O . LYS A 1 101 ? -29.879 -3.542 23.320 1.00 86.75 101 LYS A O 1
ATOM 801 N N . ASP A 1 102 ? -28.302 -3.129 21.766 1.00 86.31 102 ASP A N 1
ATOM 802 C CA . ASP A 1 102 ? -27.157 -3.523 22.604 1.00 86.31 102 ASP A CA 1
ATOM 803 C C . ASP A 1 102 ? -27.019 -2.624 23.842 1.00 86.31 102 ASP A C 1
ATOM 805 O O . ASP A 1 102 ? -26.850 -3.120 24.954 1.00 86.31 102 ASP A O 1
ATOM 809 N N . VAL A 1 103 ? -27.191 -1.307 23.677 1.00 83.44 103 VAL A N 1
ATOM 810 C CA . VAL A 1 103 ? -27.195 -0.348 24.793 1.00 83.44 103 VAL A CA 1
ATOM 811 C C . VAL A 1 103 ? -28.337 -0.640 25.767 1.00 83.44 103 VAL A C 1
ATOM 813 O O . VAL A 1 103 ? -28.081 -0.752 26.960 1.00 83.44 103 VAL A O 1
ATOM 816 N N . LYS A 1 104 ? -29.568 -0.868 25.285 1.00 84.38 104 LYS A N 1
ATOM 817 C CA . LYS A 1 104 ? -30.691 -1.246 26.163 1.00 84.38 104 LYS A CA 1
ATOM 818 C C . LYS A 1 104 ? -30.426 -2.537 26.938 1.00 84.38 104 LYS A C 1
ATOM 820 O O . LYS A 1 104 ? -30.706 -2.599 28.130 1.00 84.38 104 LYS A O 1
ATOM 825 N N . LEU A 1 105 ? -29.875 -3.555 26.277 1.00 80.44 105 LEU A N 1
ATOM 826 C CA . LEU A 1 105 ? -29.526 -4.819 26.925 1.00 80.44 105 LEU A CA 1
ATOM 827 C C . LEU A 1 105 ? -28.434 -4.618 27.990 1.00 80.44 105 LEU A C 1
ATOM 829 O O . LEU A 1 105 ? -28.449 -5.261 29.039 1.00 80.44 105 LEU A O 1
ATOM 833 N N . LYS A 1 106 ? -27.466 -3.733 27.729 1.00 86.50 106 LYS A N 1
ATOM 834 C CA . LYS A 1 106 ? -26.429 -3.364 28.699 1.00 86.50 106 LYS A CA 1
ATOM 835 C C . LYS A 1 106 ? -27.001 -2.581 29.877 1.00 86.50 106 LYS A C 1
ATOM 837 O O . LYS A 1 106 ? -26.625 -2.887 31.004 1.00 86.50 106 LYS A O 1
ATOM 842 N N . ASP A 1 107 ? -27.936 -1.664 29.653 1.00 88.94 107 ASP A N 1
ATOM 843 C CA . ASP A 1 107 ? -28.632 -0.945 30.727 1.00 88.94 107 ASP A CA 1
ATOM 844 C C . ASP A 1 107 ? -29.427 -1.908 31.627 1.00 88.94 107 ASP A C 1
ATOM 846 O O . ASP A 1 107 ? -29.309 -1.839 32.851 1.00 88.94 107 ASP A O 1
ATOM 850 N N . GLU A 1 108 ? -30.143 -2.883 31.050 1.00 86.88 108 GLU A N 1
ATOM 851 C CA . GLU A 1 108 ? -30.832 -3.937 31.818 1.00 86.88 108 GLU A CA 1
ATOM 852 C C . GLU A 1 108 ? -29.851 -4.784 32.652 1.00 86.88 108 GLU A C 1
ATOM 854 O O . GLU A 1 108 ? -30.128 -5.139 33.803 1.00 86.88 108 GLU A O 1
ATOM 859 N N . GLN A 1 109 ? -28.672 -5.099 32.104 1.00 84.44 109 GLN A N 1
ATOM 860 C CA . GLN A 1 109 ? -27.625 -5.806 32.845 1.00 84.44 109 GLN A CA 1
ATOM 861 C C . GLN A 1 109 ? -27.038 -4.958 33.976 1.00 84.44 109 GLN A C 1
ATOM 863 O O . GLN A 1 109 ? -26.793 -5.493 35.060 1.00 84.44 109 GLN A O 1
ATOM 868 N N . ILE A 1 110 ? -26.846 -3.656 33.757 1.00 84.88 110 ILE A N 1
ATOM 869 C CA . ILE A 1 110 ? -26.377 -2.716 34.780 1.00 84.88 110 ILE A CA 1
ATOM 870 C C . ILE A 1 110 ? -27.401 -2.622 35.913 1.00 84.88 110 ILE A C 1
ATOM 872 O O . ILE A 1 110 ? -27.016 -2.724 37.077 1.00 84.88 110 ILE A O 1
ATOM 876 N N . GLU A 1 111 ? -28.696 -2.519 35.605 1.00 86.88 111 GLU A N 1
ATOM 877 C CA . GLU A 1 111 ? -29.762 -2.500 36.614 1.00 86.88 111 GLU A CA 1
ATOM 878 C C . GLU A 1 111 ? -29.790 -3.807 37.421 1.00 86.88 111 GLU A C 1
ATOM 880 O O . GLU A 1 111 ? -29.826 -3.799 38.658 1.00 86.88 111 GLU A O 1
ATOM 885 N N . LYS A 1 112 ? -29.685 -4.955 36.740 1.00 90.12 112 LYS A N 1
ATOM 886 C CA . LYS A 1 112 ? -29.617 -6.264 37.399 1.00 90.12 112 LYS A CA 1
ATOM 887 C C . LYS A 1 112 ? -28.389 -6.387 38.307 1.00 90.12 112 LYS A C 1
ATOM 889 O O . LYS A 1 112 ? -28.499 -6.947 39.400 1.00 90.12 112 LYS A O 1
ATOM 894 N N . LEU A 1 113 ? -27.226 -5.897 37.877 1.00 88.19 113 LEU A N 1
ATOM 895 C CA . LEU A 1 113 ? -26.005 -5.893 38.689 1.00 88.19 113 LEU A CA 1
ATOM 896 C C . LEU A 1 113 ? -26.130 -4.955 39.892 1.00 88.19 113 LEU A C 1
ATOM 898 O O . LEU A 1 113 ? -25.799 -5.361 41.001 1.00 88.19 113 LEU A O 1
ATOM 902 N N . GLN A 1 114 ? -26.666 -3.747 39.712 1.00 88.19 114 GLN A N 1
ATOM 903 C CA . GLN A 1 114 ? -26.938 -2.805 40.804 1.00 88.19 114 GLN A CA 1
ATOM 904 C C . GLN A 1 114 ? -27.854 -3.425 41.863 1.00 88.19 114 GLN A C 1
ATOM 906 O O . GLN A 1 114 ? -27.568 -3.354 43.060 1.00 88.19 114 GLN A O 1
ATOM 911 N N . LYS A 1 115 ? -28.908 -4.127 41.431 1.00 87.81 115 LYS A N 1
ATOM 912 C CA . LYS A 1 115 ? -29.814 -4.850 42.329 1.00 87.81 115 LYS A CA 1
ATOM 913 C C . LYS A 1 115 ? -29.105 -5.967 43.098 1.00 87.81 115 LYS A C 1
ATOM 915 O O . LYS A 1 115 ? -29.353 -6.131 44.291 1.00 87.81 115 LYS A O 1
ATOM 920 N N . GLN A 1 116 ? -28.206 -6.710 42.446 1.00 86.62 116 GLN A N 1
ATOM 921 C CA . GLN A 1 1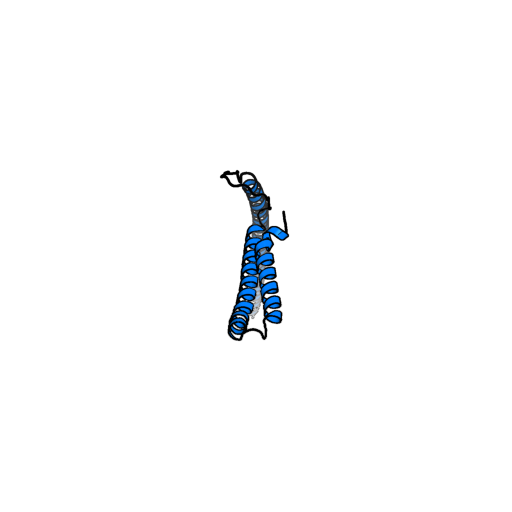16 ? -27.390 -7.731 43.114 1.00 86.62 116 GLN A CA 1
ATOM 922 C C . GLN A 1 116 ? -26.419 -7.121 44.129 1.00 86.62 116 GLN A C 1
ATOM 924 O O . GLN A 1 116 ? -26.328 -7.627 45.243 1.00 86.62 116 GLN A O 1
ATOM 929 N N . ILE A 1 117 ? -25.743 -6.022 43.785 1.00 83.81 117 ILE A N 1
ATOM 930 C CA . ILE A 1 117 ? -24.826 -5.316 44.691 1.00 83.81 117 ILE A CA 1
ATOM 931 C C . ILE A 1 117 ? -25.580 -4.793 45.916 1.00 83.81 117 ILE A C 1
ATOM 933 O O . ILE A 1 117 ? -25.124 -4.985 47.040 1.00 83.81 117 ILE A O 1
ATOM 937 N N . SER A 1 118 ? -26.753 -4.186 45.719 1.00 78.62 118 SER A N 1
ATOM 938 C CA . SER A 1 118 ? -27.598 -3.708 46.818 1.00 78.62 118 SER A CA 1
ATOM 939 C C . SER A 1 118 ? -28.047 -4.854 47.725 1.00 78.62 118 SER A C 1
ATOM 941 O O . SER A 1 118 ? -27.867 -4.772 48.937 1.00 78.62 118 SER A O 1
ATOM 943 N N . ALA A 1 119 ? -28.547 -5.950 47.149 1.00 84.88 119 ALA A N 1
ATOM 944 C CA . ALA A 1 119 ? -28.968 -7.116 47.920 1.00 84.88 119 ALA A CA 1
ATOM 945 C C . ALA A 1 119 ? -27.807 -7.746 48.708 1.00 84.88 119 ALA A C 1
ATOM 947 O O . ALA A 1 119 ? -27.984 -8.144 49.861 1.00 84.88 119 ALA A O 1
ATOM 948 N N . LEU A 1 120 ? -26.621 -7.832 48.099 1.00 84.56 120 LEU A N 1
ATOM 949 C CA . LEU A 1 120 ? -25.437 -8.393 48.739 1.00 84.56 120 LEU A CA 1
ATOM 950 C C . LEU A 1 120 ? -24.929 -7.485 49.866 1.00 84.56 120 LEU A C 1
ATOM 952 O O . LEU A 1 120 ? -24.651 -7.977 50.955 1.00 84.56 120 LEU A O 1
ATOM 956 N N . LYS A 1 121 ? -24.898 -6.164 49.649 1.00 79.31 121 LYS A N 1
ATOM 957 C CA . LYS A 1 121 ? -24.543 -5.177 50.677 1.00 79.31 121 LYS A CA 1
ATOM 958 C C . LYS A 1 121 ? -25.460 -5.282 51.897 1.00 79.31 121 LYS A C 1
ATOM 960 O O . LYS A 1 121 ? -24.969 -5.354 53.018 1.00 79.31 121 LYS A O 1
ATOM 965 N N . THR A 1 122 ? -26.772 -5.374 51.684 1.00 77.94 122 THR A N 1
ATOM 966 C CA . THR A 1 122 ? -27.736 -5.537 52.782 1.00 77.94 122 THR A CA 1
ATOM 967 C C . THR A 1 122 ? -27.526 -6.845 53.549 1.00 77.94 122 THR A C 1
ATOM 969 O O . THR A 1 122 ? -27.636 -6.852 54.771 1.00 77.94 122 THR A O 1
ATOM 972 N N . ARG A 1 123 ? -27.184 -7.955 52.876 1.00 77.44 123 ARG A N 1
ATOM 973 C CA . ARG A 1 123 ? -26.857 -9.215 53.573 1.00 77.44 123 ARG A CA 1
ATOM 974 C C . ARG A 1 123 ? -25.612 -9.086 54.450 1.00 77.44 123 ARG A C 1
ATOM 976 O O . ARG A 1 123 ? -25.653 -9.516 55.597 1.00 77.44 123 ARG A O 1
ATOM 983 N N . VAL A 1 124 ? -24.550 -8.467 53.935 1.00 82.50 124 VAL A N 1
ATOM 984 C CA . VAL A 1 124 ? -23.299 -8.255 54.684 1.00 82.50 124 VAL A CA 1
ATOM 985 C C . VAL A 1 124 ? -23.531 -7.378 55.918 1.00 82.50 124 VAL A C 1
ATOM 987 O O . VAL A 1 124 ? -23.018 -7.682 56.991 1.00 82.50 124 VAL A O 1
ATOM 990 N N . GLU A 1 125 ? -24.341 -6.3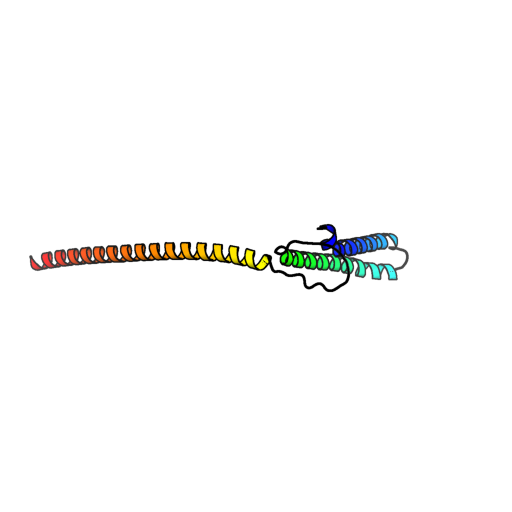24 55.804 1.00 76.31 125 GLU A N 1
ATOM 991 C CA . GLU A 1 125 ? -24.697 -5.477 56.951 1.00 76.31 125 GLU A CA 1
ATOM 992 C C . GLU A 1 125 ? -25.477 -6.255 58.026 1.00 76.31 125 GLU A C 1
ATOM 994 O O . GLU A 1 125 ? -25.217 -6.081 59.215 1.00 76.31 125 GLU A O 1
ATOM 999 N N . ILE A 1 126 ? -26.381 -7.162 57.638 1.00 74.69 126 ILE A N 1
ATOM 1000 C CA . ILE A 1 126 ? -27.121 -8.012 58.587 1.00 74.69 126 ILE A CA 1
ATOM 1001 C C . ILE A 1 126 ? -26.189 -9.002 59.295 1.00 74.69 126 ILE A C 1
ATOM 1003 O O . ILE A 1 126 ? -26.324 -9.198 60.503 1.00 74.69 126 ILE A O 1
ATOM 1007 N N . GLU A 1 127 ? -25.251 -9.621 58.576 1.00 73.88 127 GLU A N 1
ATOM 1008 C CA . GLU A 1 127 ? -24.256 -10.518 59.178 1.00 73.88 127 GLU A CA 1
ATOM 1009 C C . GLU A 1 127 ? -23.385 -9.773 60.191 1.00 73.88 127 GLU A C 1
ATOM 1011 O O . GLU A 1 127 ? -23.190 -10.253 61.309 1.00 73.88 127 GLU A O 1
ATOM 1016 N N . LEU A 1 128 ? -22.941 -8.560 59.852 1.00 80.81 128 LEU A N 1
ATOM 1017 C CA . LEU A 1 128 ? -22.163 -7.729 60.763 1.00 80.81 128 LEU A CA 1
ATOM 1018 C C . LEU A 1 128 ? -22.974 -7.364 62.014 1.00 80.81 128 LEU A C 1
ATOM 1020 O O . LEU A 1 128 ? -22.505 -7.611 63.124 1.00 80.81 128 LEU A O 1
ATOM 1024 N N . ILE A 1 129 ? -24.220 -6.901 61.860 1.00 75.19 129 ILE A N 1
ATOM 1025 C CA . ILE A 1 129 ? -25.113 -6.602 62.994 1.00 75.19 129 ILE A CA 1
ATOM 1026 C C . ILE A 1 129 ? -25.342 -7.846 63.860 1.00 75.19 129 ILE A C 1
ATOM 1028 O O . ILE A 1 129 ? -25.335 -7.745 65.084 1.00 75.19 129 ILE A O 1
ATOM 1032 N N . GLN A 1 130 ? -25.513 -9.031 63.270 1.00 77.69 130 GLN A N 1
ATOM 1033 C CA . GLN A 1 130 ? -25.655 -10.264 64.047 1.00 77.69 130 GLN A CA 1
ATOM 1034 C C . GLN A 1 130 ? -24.385 -10.611 64.822 1.00 77.69 130 GLN A C 1
ATOM 1036 O O . GLN A 1 130 ? -24.480 -11.004 65.985 1.00 77.69 130 GLN A O 1
ATOM 1041 N N . THR A 1 131 ? -23.205 -10.445 64.223 1.00 76.94 131 THR A N 1
ATOM 1042 C CA . THR A 1 131 ? -21.937 -10.685 64.927 1.00 76.94 131 THR A CA 1
ATOM 1043 C C . THR A 1 131 ? -21.693 -9.672 66.043 1.00 76.94 131 THR A C 1
ATOM 1045 O O . THR A 1 131 ? -21.262 -10.056 67.131 1.00 76.94 131 THR A O 1
ATOM 1048 N N . GLU A 1 132 ? -22.035 -8.400 65.831 1.00 80.00 132 GLU A N 1
ATOM 1049 C CA . GLU A 1 132 ? -21.961 -7.371 66.868 1.00 80.00 132 GLU A CA 1
ATOM 1050 C C . GLU A 1 132 ? -22.967 -7.627 67.991 1.00 80.00 132 GLU A C 1
ATOM 1052 O O . GLU A 1 132 ? -22.609 -7.534 69.163 1.00 80.00 132 GLU A O 1
ATOM 1057 N N . LEU A 1 133 ? -24.197 -8.029 67.670 1.00 74.62 133 LEU A N 1
ATOM 1058 C CA . LEU A 1 133 ? -25.224 -8.341 68.662 1.00 74.62 133 LEU A CA 1
ATOM 1059 C C . LEU A 1 133 ? -24.878 -9.611 69.454 1.00 74.62 133 LEU A C 1
ATOM 1061 O O . LEU A 1 133 ? -25.060 -9.642 70.670 1.00 74.62 133 LEU A O 1
ATOM 1065 N N . ALA A 1 134 ? -24.309 -10.63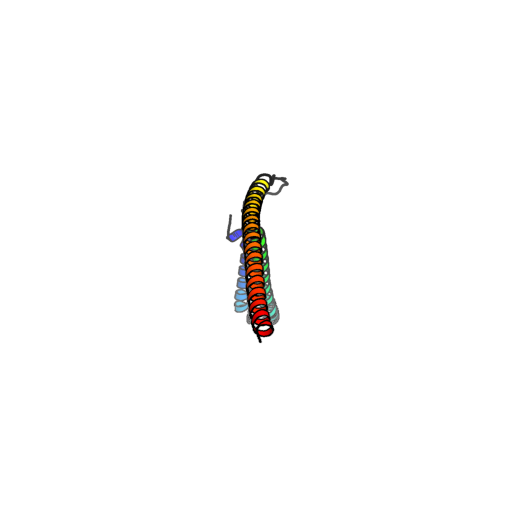0 68.804 1.00 76.31 134 ALA A N 1
ATOM 1066 C CA . ALA A 1 134 ? -23.771 -11.814 69.472 1.00 76.31 134 ALA A CA 1
ATOM 1067 C C . ALA A 1 134 ? -22.611 -11.457 70.416 1.00 76.31 134 ALA A C 1
ATOM 1069 O O . ALA A 1 134 ? -22.569 -11.938 71.549 1.00 76.31 134 ALA A O 1
ATOM 1070 N N . ARG A 1 135 ? -21.709 -10.561 69.992 1.00 81.75 135 ARG A N 1
ATOM 1071 C CA . ARG A 1 135 ? -20.608 -10.055 70.823 1.00 81.75 135 ARG A CA 1
ATOM 1072 C C . ARG A 1 135 ? -21.113 -9.243 72.017 1.00 81.75 135 ARG A C 1
ATOM 1074 O O . ARG A 1 135 ? -20.650 -9.459 73.133 1.00 81.75 135 ARG A O 1
ATOM 1081 N N . LEU A 1 136 ? -22.061 -8.332 71.804 1.00 78.19 136 LEU A N 1
ATOM 1082 C CA . LEU A 1 136 ? -22.657 -7.524 72.870 1.00 78.19 136 LEU A CA 1
ATOM 1083 C C . LEU A 1 136 ? -23.433 -8.391 73.867 1.00 78.19 136 LEU A C 1
ATOM 1085 O O . LEU A 1 136 ? -23.346 -8.158 75.067 1.00 78.19 136 LEU A O 1
ATOM 1089 N N . ARG A 1 137 ? -24.135 -9.430 73.403 1.00 73.75 137 ARG A N 1
ATOM 1090 C CA . ARG A 1 137 ? -24.815 -10.392 74.281 1.00 73.75 137 ARG A CA 1
ATOM 1091 C C . ARG A 1 137 ? -23.835 -11.215 75.116 1.00 73.75 137 ARG A C 1
ATOM 1093 O O . ARG A 1 137 ? -24.124 -11.468 76.278 1.00 73.75 137 ARG A O 1
ATOM 1100 N N . ALA A 1 138 ? -22.698 -11.617 74.549 1.00 74.56 138 ALA A N 1
ATOM 1101 C CA . ALA A 1 138 ? -21.645 -12.296 75.301 1.00 74.56 138 ALA A CA 1
ATOM 1102 C C . ALA A 1 138 ? -21.036 -11.384 76.381 1.00 74.56 138 ALA A C 1
ATOM 1104 O O . ALA A 1 138 ? -20.815 -11.840 77.493 1.00 74.56 138 ALA A O 1
ATOM 1105 N N . LEU A 1 139 ? -20.835 -10.095 76.079 1.00 73.06 139 LEU A N 1
ATOM 1106 C CA . LEU A 1 139 ? -20.329 -9.102 77.039 1.00 73.06 139 LEU A CA 1
ATOM 1107 C C . LEU A 1 139 ? -21.340 -8.703 78.124 1.00 73.06 139 LEU A C 1
ATOM 1109 O O . LEU A 1 139 ? -20.931 -8.287 79.197 1.00 73.06 139 LEU A O 1
ATOM 1113 N N . ALA A 1 140 ? -22.643 -8.780 77.847 1.00 67.12 140 ALA A N 1
ATOM 1114 C CA . ALA A 1 140 ? -23.696 -8.442 78.808 1.00 67.12 140 ALA A CA 1
ATOM 1115 C C . ALA A 1 140 ? -24.139 -9.629 79.684 1.00 67.12 140 ALA A C 1
ATOM 1117 O O . ALA A 1 140 ? -24.975 -9.450 80.567 1.00 67.12 140 ALA A O 1
ATOM 1118 N N . SER A 1 141 ? -23.652 -10.839 79.394 1.00 59.09 141 SER A N 1
ATOM 1119 C CA . SER A 1 141 ? -24.006 -12.072 80.106 1.00 59.09 141 SER A CA 1
ATOM 1120 C C . SER A 1 141 ? -22.907 -12.556 81.066 1.00 59.09 141 SER A C 1
ATOM 1122 O O . SER A 1 141 ? -23.059 -13.652 81.609 1.00 59.09 141 SER A O 1
ATOM 1124 N N . ASP A 1 142 ? -21.846 -11.762 81.243 1.00 49.34 142 ASP A N 1
ATOM 1125 C CA . ASP A 1 142 ? -20.781 -11.914 82.247 1.00 49.34 142 ASP A CA 1
ATOM 1126 C C . ASP A 1 142 ? -20.994 -10.906 83.391 1.00 49.34 142 ASP A C 1
ATOM 1128 O O . ASP A 1 142 ? -21.397 -9.754 83.090 1.00 49.34 142 ASP A O 1
#

Secondary structure (DSSP, 8-state):
--HHHHTHHHHHHHHHHHHHHHHHHHHTTT-HHHHHHHHHHHHHHHHHHHHHHHHHHHHHHHHTTS--------S------TTHHHHHHHHHHHHHHHHHHHHHHHHHHHHHHHHHHHHHHHHHHHHHHHHHHHHHHHHH--

=== Feature glossary ===
The record interleaves many kinds of information about one protein. Here is each kind framed as the question it answers.

Q: What are the backbone torsion angles?
A: φ (phi) and ψ (psi) are the two rotatable backbone dihedrals per residue: φ is the C(i-1)–N–Cα–C torsion, ψ is the N–Cα–C–N(i+1) torsion, both in degrees on (−180°, 180°]. α-helical residues cluster near (−60°, −45°); β-strand residues near (−120°, +130°). A Ramachandran plot is simply a scatter of (φ, ψ) for every residue.

Q: What is the amino-acid chain?
A: This is the polypeptide sequence — one letter per residue, N-terminus first. Length ranges from a few dozen residues for small domains to over a thousand for large multi-domain proteins.

Q: How mobile is each atom in the crystal?
A: For experimental (PDB) structures, the B-factor (temperature factor) quantifies the positional spread of each atom in the crystal — a combination of thermal vibration and static disorder — in units of Å². High B-factors mark flexible loops or poorly resolved regions; low B-factors mark the rigid, well-ordered core.

Q: Are the domains correctly placed relative to each other?
A: Predicted Aligned Error (PAE) is an AlphaFold confidence matrix: entry (i, j) is the expected error in the position of residue j, in ångströms, when the prediction is superimposed on the true structure at residue i. Low PAE within a block of residues means that block is internally rigid and well-predicted; high PAE between two blocks means their relative placement is uncertain even if each block individually is confident.

Q: How confident is the AlphaFold model at each residue?
A: pLDDT is the predicted lDDT-Cα score: AlphaFold's confidence that the local environment of each residue (all inter-atomic distances within 15 Å) is correctly placed. It is a per-residue number between 0 and 100, with higher meaning more reliable.

Q: What family and function is it annotated with?
A: Functional annotations link the protein to curated databases. InterPro entries identify conserved domains and families by matching the sequence against member-database signatures (Pfam, PROSITE, CDD, …). Gene Ontology (GO) terms describe molecular function, biological process, and cellular component in a controlled vocabulary. CATH places the structure in a hierarchical fold classification (Class/Architecture/Topology/Homologous-superfamily). The organism is the source species.

Q: How big and how compact is the whole molecule?
A: Three whole-structure scalars: the radius of gyration (RMS distance of Cα from centroid, in Å), the count of Cα–Cα contacts (pairs closer than 8 Å and separated by more than four residues in sequence — i.e. tertiary, not local, contacts), and the bounding-box dimensions. Together they distinguish compact globular folds from extended fibres or disordered chains.

Q: What known structures does this most resemble?
A: The Foldseek neighbor list gives the closest experimentally determined structures in the PDB, ranked by structural alignment. TM-score near 1 means near-identical fold; near 0.3 means only rough topology match. This is how one finds what a novel AlphaFold prediction most resembles in the solved-structure universe.

Q: Which residues are buried vs exposed?
A: SASA measures how much of the protein is reachable by solvent. It is computed by rolling a water-sized probe over the atomic surface and summing the exposed area (Å²). Per-residue SASA distinguishes core (buried, low SASA) from surface (exposed, high SASA) residues; total SASA is a whole-molecule size measure.

Q: Which residues are in helices, strands, or loops?
A: Eight-state secondary structure (DSSP): H is the canonical α-helix, G the tighter 3₁₀-helix, I the wider π-helix; E/B are β-structure, T and S are turns and bends, and '-' is everything else. DSSP derives these from the pattern of main-chain N–H···O=C hydrogen bonds, not from the sequence.

Q: Where is each backbone atom in 3D?
A: Structure coordinates are given as an mmCIF _atom_site loop: one row per atom with element, residue name, chain id, sequence number, and x/y/z position in Å. Only the four main-chain atoms per residue are included here; side chains are omitted to keep the record compact.

Q: What if only a Cα trace is available?
A: Three-state secondary structure (P-SEA) collapses the eight DSSP classes into helix (a), strand (b), and coil (c). P-SEA assigns these from Cα geometry alone — distances and angles — without requiring backbone oxygens, so it works on any Cα trace.

Q: What do the rendered images show?
A: The six renders are orthographic views along the three Cartesian axes in both directions. Representation (cartoon, sticks, or surface) and color scheme (sequence-rainbow or by-chain) vary across proteins so the training set covers all the common visualization conventions.

Q: What does the local fold look like, residue by residue?
A: Foldseek's 3Di representation compresses backbone geometry into a per-residue letter drawn from a learned twenty-state alphabet. It captures the tertiary interaction pattern around each residue — which residues are packed against it in space, regardless of where they are in sequence.

Q: What do the diagnostic plots show?
A: The contact map is a binary N×N matrix image: pixel (i, j) is dark where Cα_i and Cα_j are within 8 Å and |i−j|>4. Because the |i−j|>4 filter removes local helical contacts, off-diagonal stripes parallel to the main diagonal indicate parallel β-sheets; stripes perpendicular to it indicate antiparallel β-sheets. The Ramachandran plot scatters every residue's (φ, ψ) pair against the sterically allowed regions. The PAE heatmap renders the predicted-aligned-error matrix.